Protein AF-A0A9D9NRJ8-F1 (afdb_monomer_lite)

pLDDT: mean 91.06, std 11.6, range [55.72, 98.12]

Foldseek 3Di:
DWDWDWDDDPFKIWIWIWDDDDDPKIWTQWIKMWGRHPDPPTDIDIDGDPRDIDD

InterPro domains:
  IPR000890 Aliphatic acid kinase, short-chain [PF00871] (3-51)
  IPR023865 Aliphatic acid kinase, short-chain, conserved site [PS01075] (3-14)
  IPR0431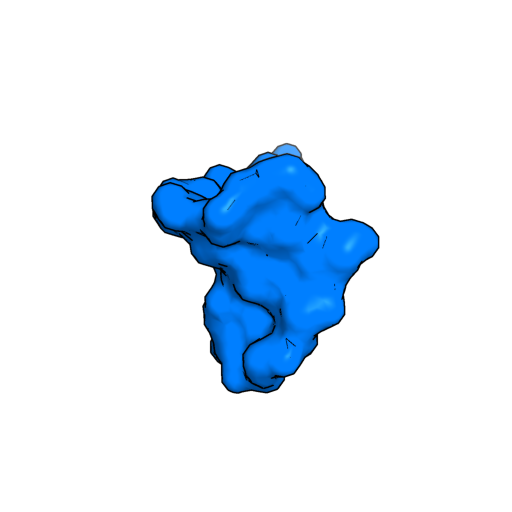29 ATPase, nucleotide binding domain [SSF53067] (1-53)

Radius of gyration: 13.07 Å; chains: 1; bounding box: 28×18×34 Å

Sequence (55 aa):
MIILVLNCGSSSLKYQLLDMKGDNVYYLLAKGLVERIGMETGCIKHRGSQEDQYV

Secondary structure (DSSP, 8-state):
-EEEEEEE-SSEEEEEEEEEEETTEEEEEEEEEEESTTSTT-EEEEEEPP--EE-

Structure (mmCIF, N/CA/C/O backbone):
data_AF-A0A9D9NRJ8-F1
#
_entry.id   AF-A0A9D9NRJ8-F1
#
loop_
_atom_site.group_PDB
_atom_site.id
_atom_site.type_symbol
_atom_site.label_atom_id
_atom_site.label_alt_id
_atom_site.label_comp_id
_atom_site.label_asym_id
_atom_site.label_entity_id
_atom_site.label_seq_id
_atom_site.pdbx_PDB_ins_code
_atom_site.Cartn_x
_atom_site.Cartn_y
_atom_site.Cartn_z
_atom_site.occupancy
_atom_site.B_iso_or_equiv
_atom_site.auth_seq_id
_atom_site.auth_comp_id
_atom_site.auth_asym_id
_atom_site.auth_atom_id
_atom_site.pdbx_PDB_model_num
ATOM 1 N N . MET A 1 1 ? -16.460 0.847 9.932 1.00 93.12 1 MET A N 1
ATOM 2 C CA . MET A 1 1 ? -16.626 1.279 8.517 1.00 93.12 1 MET A CA 1
ATOM 3 C C . MET A 1 1 ? -15.287 1.083 7.847 1.00 93.12 1 MET A C 1
ATOM 5 O O . MET A 1 1 ? -14.308 1.607 8.359 1.00 93.12 1 MET A O 1
ATOM 9 N N . ILE A 1 2 ? -15.227 0.332 6.747 1.00 95.12 2 ILE A N 1
ATOM 10 C CA . ILE A 1 2 ? -13.945 0.022 6.106 1.00 95.12 2 ILE A CA 1
ATOM 11 C C . ILE A 1 2 ? -13.571 1.122 5.116 1.00 95.12 2 ILE A C 1
ATOM 13 O O . ILE A 1 2 ? -14.335 1.407 4.196 1.00 95.12 2 ILE A O 1
ATOM 17 N N . ILE A 1 3 ? -12.397 1.718 5.304 1.00 96.12 3 ILE A N 1
ATOM 18 C CA . ILE A 1 3 ? -11.851 2.782 4.464 1.00 96.12 3 ILE A CA 1
ATOM 19 C C . ILE A 1 3 ? -10.533 2.315 3.852 1.00 96.12 3 ILE A C 1
ATOM 21 O O . ILE A 1 3 ? -9.608 1.920 4.560 1.00 96.12 3 ILE A O 1
ATOM 25 N N . LEU A 1 4 ? -10.441 2.388 2.525 1.00 97.25 4 LEU A N 1
ATOM 26 C CA . LEU A 1 4 ? -9.198 2.187 1.791 1.00 97.25 4 LEU A CA 1
ATOM 27 C C . LEU A 1 4 ? -8.552 3.548 1.525 1.00 97.25 4 LEU A C 1
ATOM 29 O O . LEU A 1 4 ? -9.088 4.362 0.776 1.00 97.25 4 LEU A O 1
ATOM 33 N N . VAL A 1 5 ? -7.390 3.778 2.126 1.00 97.25 5 VAL A N 1
ATOM 34 C CA . VAL A 1 5 ? -6.576 4.972 1.893 1.00 97.25 5 VAL A CA 1
ATOM 35 C C . VAL A 1 5 ? -5.513 4.640 0.857 1.00 97.25 5 VAL A C 1
ATOM 37 O O . VAL A 1 5 ? -4.770 3.670 1.019 1.00 97.25 5 VAL A O 1
ATOM 40 N N . LEU A 1 6 ? -5.426 5.462 -0.187 1.00 98.06 6 LEU A N 1
ATOM 41 C CA . LEU A 1 6 ? -4.456 5.324 -1.268 1.00 98.06 6 LEU A CA 1
ATOM 42 C C . LEU A 1 6 ? -3.596 6.580 -1.373 1.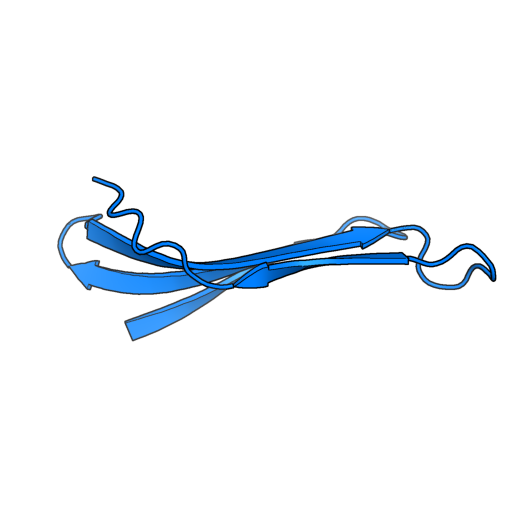00 98.06 6 LEU A C 1
ATOM 44 O O . LEU A 1 6 ? -4.102 7.700 -1.397 1.00 98.06 6 LEU A O 1
ATOM 48 N N . ASN A 1 7 ? -2.290 6.377 -1.485 1.00 98.12 7 ASN A N 1
ATOM 49 C CA . ASN A 1 7 ? -1.347 7.388 -1.928 1.00 98.12 7 ASN A CA 1
ATOM 50 C C . ASN A 1 7 ? -0.678 6.863 -3.201 1.00 98.12 7 ASN A C 1
ATOM 52 O O . ASN A 1 7 ? 0.101 5.906 -3.155 1.00 98.12 7 ASN A O 1
ATOM 56 N N . CYS A 1 8 ? -1.043 7.463 -4.331 1.00 97.88 8 CYS A N 1
ATOM 57 C CA . CYS A 1 8 ? -0.610 7.042 -5.656 1.00 97.88 8 CYS A CA 1
ATOM 58 C C . CYS A 1 8 ? 0.467 7.992 -6.186 1.00 97.88 8 CYS A C 1
ATOM 60 O O . CYS A 1 8 ? 0.225 9.187 -6.355 1.00 97.88 8 CYS A O 1
ATOM 62 N N . GLY A 1 9 ? 1.637 7.437 -6.487 1.00 97.12 9 GLY A N 1
ATOM 63 C CA . GLY A 1 9 ? 2.632 8.054 -7.356 1.00 97.12 9 GLY A CA 1
ATOM 64 C C . GLY A 1 9 ? 2.464 7.579 -8.802 1.00 97.12 9 GLY A C 1
ATOM 65 O O . GLY A 1 9 ? 1.637 6.722 -9.102 1.00 97.12 9 GLY A O 1
ATOM 66 N N . SER A 1 10 ? 3.291 8.092 -9.713 1.00 97.06 10 SER A N 1
ATOM 67 C CA . SER A 1 10 ? 3.245 7.716 -11.137 1.00 97.06 10 SER A CA 1
ATOM 68 C C . SER A 1 10 ? 3.593 6.245 -11.411 1.00 97.06 10 SER A C 1
ATOM 70 O O . SER A 1 10 ? 3.149 5.689 -12.408 1.00 97.06 10 SER A O 1
ATOM 72 N N . SER A 1 11 ? 4.381 5.609 -10.539 1.00 97.25 11 SER A N 1
ATOM 73 C CA . SER A 1 11 ? 4.794 4.198 -10.6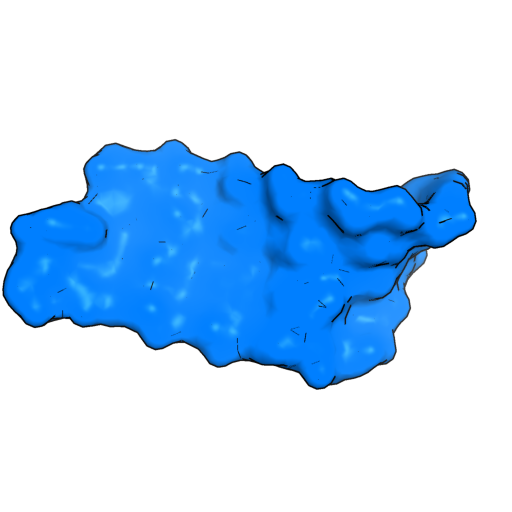52 1.00 97.25 11 SER A CA 1
ATOM 74 C C . SER A 1 11 ? 4.781 3.461 -9.307 1.00 97.25 11 SER A C 1
ATOM 76 O O . SER A 1 11 ? 5.421 2.419 -9.143 1.00 97.25 11 SER A O 1
ATOM 78 N N . SER A 1 12 ? 4.061 4.001 -8.324 1.00 97.94 12 SER A N 1
ATOM 79 C CA . SER A 1 12 ? 3.950 3.422 -6.988 1.00 97.94 12 SER A CA 1
ATOM 80 C C . SER A 1 12 ? 2.574 3.661 -6.381 1.00 97.94 12 SER A C 1
ATOM 82 O O . SER A 1 12 ? 1.881 4.620 -6.716 1.00 97.94 12 SER A O 1
ATOM 84 N N . LEU A 1 13 ? 2.179 2.781 -5.465 1.00 98.06 13 LEU A N 1
ATOM 85 C CA . LEU A 1 13 ? 0.929 2.890 -4.725 1.00 98.06 13 LEU A CA 1
ATOM 86 C C . LEU A 1 13 ? 1.156 2.405 -3.298 1.00 98.06 13 LEU A C 1
ATOM 88 O O . LEU A 1 13 ? 1.434 1.228 -3.063 1.00 98.06 13 LEU A O 1
ATOM 92 N N . LYS A 1 14 ? 1.030 3.314 -2.334 1.00 98.12 14 LYS A N 1
ATOM 93 C CA . LYS A 1 14 ? 0.976 2.971 -0.913 1.00 98.12 14 LYS A CA 1
ATOM 94 C C . LYS A 1 14 ? -0.484 2.901 -0.493 1.00 98.12 14 LYS A C 1
ATOM 96 O O . LYS A 1 14 ? -1.250 3.814 -0.790 1.00 98.12 14 LYS A O 1
ATOM 101 N N . TYR A 1 15 ? -0.858 1.835 0.204 1.00 97.56 15 TYR A N 1
ATOM 102 C CA . TYR A 1 15 ? -2.229 1.632 0.655 1.00 97.56 15 TYR A CA 1
ATOM 103 C C . TYR A 1 15 ? -2.309 1.266 2.132 1.00 97.56 15 TYR A C 1
ATOM 105 O O . TYR A 1 15 ? -1.403 0.635 2.687 1.00 97.56 15 TYR A O 1
ATOM 113 N N . GLN A 1 16 ? -3.426 1.644 2.747 1.00 96.88 16 GLN A N 1
ATOM 114 C CA . GLN A 1 16 ? -3.845 1.204 4.074 1.00 96.88 16 GLN A CA 1
ATOM 115 C C . GLN A 1 16 ? -5.334 0.869 4.043 1.00 96.88 16 GLN A C 1
ATOM 117 O O . GLN A 1 16 ? -6.123 1.620 3.473 1.00 96.88 16 GLN A O 1
ATOM 122 N N . LEU A 1 17 ? -5.712 -0.244 4.662 1.00 95.94 17 LEU A N 1
ATOM 123 C CA . LEU A 1 17 ? -7.102 -0.618 4.889 1.00 95.94 17 LEU A CA 1
ATOM 124 C C . LEU A 1 17 ? -7.413 -0.402 6.367 1.00 95.94 17 LEU A C 1
ATOM 126 O O . LEU A 1 17 ? -6.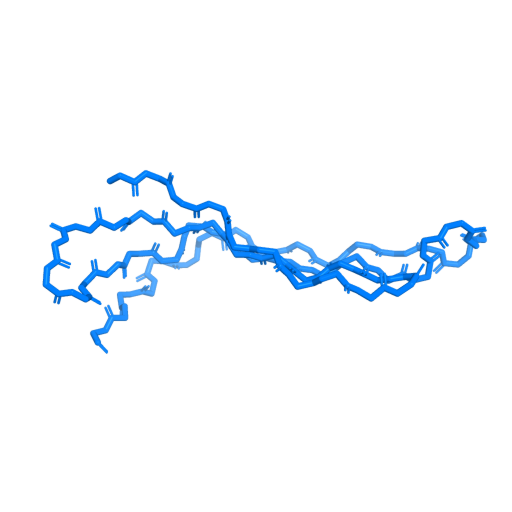813 -1.053 7.223 1.00 95.94 17 LEU A O 1
ATOM 130 N N . LEU A 1 18 ? -8.309 0.532 6.656 1.00 94.25 18 LEU A N 1
ATOM 131 C CA . LEU A 1 18 ? -8.662 0.949 8.008 1.00 94.25 18 LEU A CA 1
ATOM 132 C C . LEU A 1 18 ? -10.086 0.496 8.328 1.00 94.25 18 LEU A C 1
ATOM 134 O O . LEU A 1 18 ? -10.981 0.684 7.506 1.00 94.25 18 LEU A O 1
ATOM 138 N N . ASP A 1 19 ? -10.317 -0.050 9.519 1.00 94.19 19 ASP A N 1
ATOM 139 C CA . ASP A 1 19 ? -11.667 -0.187 10.073 1.00 94.19 19 ASP A CA 1
ATOM 140 C C . ASP A 1 19 ? -11.920 0.918 11.094 1.00 94.19 19 ASP A C 1
ATOM 142 O O . ASP A 1 19 ? -11.455 0.855 12.232 1.00 94.19 19 ASP A O 1
ATOM 146 N N . MET A 1 20 ? -12.654 1.942 10.664 1.00 93.38 20 MET A N 1
ATOM 147 C CA . MET A 1 20 ? -13.044 3.080 11.492 1.00 93.38 20 MET A CA 1
ATOM 148 C C . MET A 1 20 ? -14.102 2.651 12.513 1.00 93.38 20 MET A C 1
ATOM 150 O O . MET A 1 20 ? -15.156 2.124 12.122 1.00 93.38 20 MET A O 1
ATOM 154 N N . LYS A 1 21 ? -13.854 2.922 13.799 1.00 91.75 21 LYS A N 1
ATOM 155 C CA . LYS A 1 21 ? -14.759 2.592 14.914 1.00 91.75 21 LYS A CA 1
ATOM 156 C C . LYS A 1 21 ? -15.508 3.795 15.503 1.00 91.75 21 LYS A C 1
ATOM 158 O O . LYS A 1 21 ? -16.469 3.582 16.231 1.00 91.75 21 LYS A O 1
ATOM 163 N N . GLY A 1 22 ? -15.127 5.023 15.156 1.00 87.31 22 GLY A N 1
ATOM 164 C CA . GLY A 1 22 ? -15.693 6.271 15.695 1.00 87.31 22 GLY A CA 1
ATOM 165 C C . GLY A 1 22 ? -14.579 7.290 15.932 1.00 87.31 22 GLY A C 1
ATOM 166 O O . GLY A 1 22 ? -13.476 7.034 15.470 1.00 87.31 22 GLY A O 1
ATOM 167 N N . ASP A 1 23 ? -14.867 8.412 16.601 1.00 85.06 23 ASP A N 1
ATOM 168 C CA . ASP A 1 23 ? -13.956 9.445 17.155 1.00 85.06 23 ASP A CA 1
ATOM 169 C C . ASP A 1 23 ? -12.441 9.268 16.905 1.00 85.06 23 ASP A C 1
ATOM 171 O O . ASP A 1 23 ? -11.664 9.076 17.833 1.00 85.06 23 ASP A O 1
ATOM 175 N N . ASN A 1 24 ? -12.009 9.321 15.641 1.00 83.31 24 ASN A N 1
ATOM 176 C CA . ASN A 1 24 ? -10.631 9.060 15.192 1.00 83.31 24 ASN A CA 1
ATOM 177 C C . ASN A 1 24 ? -10.008 7.706 15.606 1.00 83.31 24 ASN A C 1
ATOM 179 O O . ASN A 1 24 ? -8.845 7.461 15.307 1.00 83.31 24 ASN A O 1
ATOM 183 N N . VAL A 1 25 ? -10.779 6.788 16.190 1.00 91.12 25 VAL A N 1
ATOM 184 C CA . VAL A 1 25 ? -10.348 5.431 16.536 1.00 91.12 25 VAL A CA 1
ATOM 185 C C . VAL A 1 25 ? -10.484 4.523 15.318 1.00 91.12 25 VAL A C 1
ATOM 187 O O . VAL A 1 25 ? -11.573 4.372 14.744 1.00 91.12 25 VAL A O 1
ATOM 190 N N . TYR A 1 26 ? -9.392 3.860 14.943 1.00 92.06 26 TYR A N 1
ATOM 191 C CA . TYR A 1 26 ? -9.391 2.890 13.852 1.00 92.06 26 TYR A CA 1
ATOM 192 C C . TYR A 1 26 ? -8.422 1.732 14.094 1.00 92.06 26 TYR A C 1
ATOM 194 O O . TYR A 1 26 ? -7.390 1.870 14.751 1.00 92.06 26 TYR A O 1
ATOM 202 N N . TYR A 1 27 ? -8.741 0.583 13.499 1.00 92.38 27 TYR A N 1
ATOM 203 C CA . TYR A 1 27 ? -7.808 -0.537 13.382 1.00 92.38 27 TYR A CA 1
ATOM 204 C C . TYR A 1 27 ? -7.173 -0.544 11.996 1.00 92.38 27 TYR A C 1
ATOM 206 O O . TYR A 1 27 ? -7.869 -0.413 10.984 1.00 92.38 27 TYR A O 1
ATOM 214 N N . LEU A 1 28 ? -5.855 -0.729 11.932 1.00 93.00 28 LEU A N 1
ATOM 215 C CA . LEU A 1 28 ? -5.156 -0.948 10.670 1.00 93.00 28 LEU A CA 1
ATOM 216 C C . LEU A 1 28 ? -5.248 -2.430 10.288 1.00 93.00 28 LEU A C 1
ATOM 218 O O . LEU A 1 28 ? -4.488 -3.258 10.778 1.00 93.00 28 LEU A O 1
ATOM 222 N N . LEU A 1 29 ? -6.153 -2.763 9.374 1.00 94.06 29 LEU A N 1
ATOM 223 C CA . LEU A 1 29 ? -6.370 -4.146 8.944 1.00 94.06 29 LEU A CA 1
ATOM 224 C C . LEU A 1 29 ? -5.276 -4.653 8.003 1.00 94.06 29 LEU A C 1
ATOM 226 O O . LEU A 1 29 ? -4.944 -5.837 7.995 1.00 94.06 29 LEU A O 1
ATOM 230 N N . ALA A 1 30 ? -4.740 -3.765 7.170 1.00 95.25 30 ALA A N 1
ATOM 231 C CA . ALA A 1 30 ? -3.647 -4.082 6.266 1.00 95.25 30 ALA A CA 1
ATOM 232 C C . ALA A 1 30 ? -2.943 -2.813 5.799 1.00 95.25 30 ALA A C 1
ATOM 234 O O . ALA A 1 30 ? -3.540 -1.737 5.708 1.00 95.25 30 ALA A O 1
ATOM 235 N N . LYS A 1 31 ? -1.680 -2.957 5.411 1.00 96.00 31 LYS A N 1
ATOM 236 C CA . LYS A 1 31 ? -0.968 -1.944 4.636 1.00 96.00 31 LYS A CA 1
ATOM 237 C C . LYS A 1 31 ? -0.088 -2.591 3.592 1.00 96.00 31 LYS A C 1
ATOM 239 O O . LYS A 1 31 ? 0.369 -3.726 3.741 1.00 96.00 31 LYS A O 1
ATOM 244 N N . GLY A 1 32 ? 0.231 -1.825 2.571 1.00 96.69 32 GLY A N 1
ATOM 245 C CA . GLY A 1 32 ? 1.259 -2.244 1.652 1.00 96.69 32 GLY A CA 1
ATOM 246 C C . GLY A 1 32 ? 1.757 -1.138 0.760 1.00 96.69 32 GLY A C 1
ATOM 247 O O . GLY A 1 32 ? 1.317 0.013 0.815 1.00 96.69 3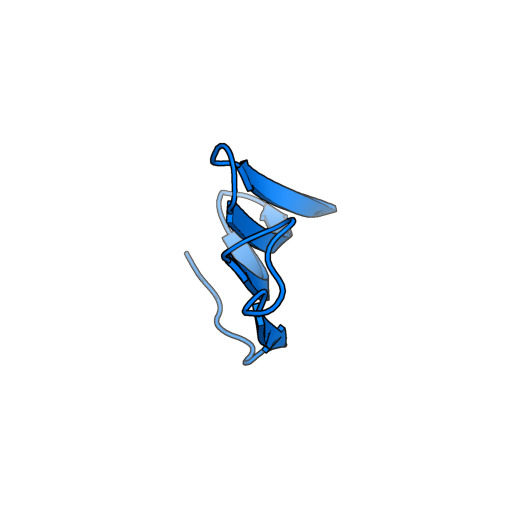2 GLY A O 1
ATOM 248 N N . LEU A 1 33 ? 2.741 -1.526 -0.029 1.00 98.12 33 LEU A N 1
ATOM 249 C CA . LEU A 1 33 ? 3.411 -0.682 -0.987 1.00 98.12 33 LEU A CA 1
ATOM 250 C C . LEU A 1 33 ? 3.635 -1.499 -2.253 1.00 98.12 33 LEU A C 1
ATOM 252 O O . LEU A 1 33 ? 4.227 -2.577 -2.208 1.00 98.12 33 LEU A O 1
ATOM 256 N N . VAL A 1 34 ? 3.142 -0.973 -3.361 1.00 97.94 34 VAL A N 1
ATOM 257 C CA . VAL A 1 34 ? 3.430 -1.438 -4.710 1.00 97.94 34 VAL A CA 1
ATOM 258 C C . VAL A 1 34 ? 4.437 -0.463 -5.302 1.00 97.94 34 VAL A C 1
ATOM 260 O O . VAL A 1 34 ? 4.215 0.749 -5.263 1.00 97.94 34 VAL A O 1
ATOM 263 N N . GLU A 1 35 ? 5.547 -0.970 -5.821 1.00 98.06 35 GLU A N 1
ATOM 264 C CA . GLU A 1 35 ? 6.628 -0.156 -6.385 1.00 98.06 35 GLU A CA 1
ATOM 265 C C . GLU A 1 35 ? 6.951 -0.621 -7.805 1.00 98.06 35 GLU A C 1
ATOM 267 O O . GLU A 1 35 ? 6.799 -1.802 -8.128 1.00 98.06 35 GLU A O 1
ATOM 272 N N . ARG A 1 36 ? 7.451 0.307 -8.633 1.00 97.56 36 ARG A N 1
ATOM 273 C CA . ARG A 1 36 ? 7.944 0.038 -9.995 1.00 97.56 36 ARG A CA 1
ATOM 274 C C . ARG A 1 36 ? 6.865 -0.581 -10.893 1.00 97.56 36 ARG A C 1
ATOM 276 O O . ARG A 1 36 ? 7.124 -1.508 -11.658 1.00 97.56 36 ARG A O 1
ATOM 283 N N . ILE A 1 37 ? 5.641 -0.063 -10.786 1.00 97.56 37 ILE A N 1
ATOM 284 C CA . ILE A 1 37 ? 4.500 -0.500 -11.599 1.00 97.56 37 ILE A CA 1
ATOM 285 C C . ILE A 1 37 ? 4.840 -0.303 -13.083 1.00 97.56 37 ILE A C 1
ATOM 287 O O . ILE A 1 37 ? 5.286 0.772 -13.478 1.00 97.56 37 ILE A O 1
ATOM 291 N N . GLY A 1 38 ? 4.637 -1.346 -13.892 1.00 96.19 38 GLY A N 1
ATOM 292 C CA . GLY A 1 38 ? 4.964 -1.340 -15.322 1.00 96.19 38 GLY A CA 1
ATOM 293 C C . GLY A 1 38 ? 6.420 -1.687 -15.655 1.00 96.19 38 GLY A C 1
ATOM 294 O O . GLY A 1 38 ? 6.797 -1.621 -16.819 1.00 96.19 38 GLY A O 1
ATOM 295 N N . MET A 1 39 ? 7.236 -2.066 -14.665 1.00 97.56 39 MET A N 1
ATOM 296 C CA . MET A 1 39 ? 8.611 -2.537 -14.864 1.00 97.56 39 MET A CA 1
ATOM 297 C C . MET A 1 39 ? 8.725 -4.028 -14.530 1.00 97.56 39 MET A C 1
ATOM 299 O O . MET A 1 39 ? 8.012 -4.527 -13.662 1.00 97.56 39 MET A O 1
ATOM 303 N N . GLU A 1 40 ? 9.685 -4.729 -15.139 1.00 97.75 40 GLU A N 1
ATOM 304 C CA . GLU A 1 40 ? 9.972 -6.144 -14.822 1.00 97.75 40 GLU A CA 1
ATOM 305 C C . GLU A 1 40 ? 10.385 -6.355 -13.358 1.00 97.75 40 GLU A C 1
ATOM 307 O O . GLU A 1 40 ? 10.132 -7.401 -12.772 1.00 97.75 40 GLU A O 1
ATOM 312 N N . THR A 1 41 ? 10.983 -5.331 -12.743 1.00 96.94 41 THR A N 1
ATOM 313 C CA . THR A 1 41 ? 11.387 -5.329 -11.326 1.00 96.94 41 THR A CA 1
ATOM 314 C C . THR A 1 41 ? 10.275 -4.861 -10.381 1.00 96.94 41 THR A C 1
ATOM 316 O O . THR A 1 41 ? 10.548 -4.522 -9.226 1.00 96.94 41 THR A O 1
ATOM 319 N N . GLY A 1 42 ? 9.029 -4.812 -10.865 1.00 97.62 42 GLY A N 1
ATOM 320 C CA . GLY A 1 42 ? 7.843 -4.513 -10.071 1.00 97.62 42 GLY A CA 1
ATOM 321 C C . GLY A 1 42 ? 7.757 -5.391 -8.827 1.00 97.62 42 GLY A C 1
ATOM 322 O O . GLY A 1 42 ? 8.000 -6.597 -8.885 1.00 97.62 42 GLY A O 1
ATOM 323 N N . CYS A 1 43 ? 7.421 -4.799 -7.681 1.00 97.25 43 CYS A N 1
ATOM 324 C CA . CYS A 1 43 ? 7.319 -5.554 -6.437 1.00 97.25 43 CYS A CA 1
ATOM 325 C C . CYS A 1 43 ? 6.185 -5.064 -5.538 1.00 97.25 43 CYS A C 1
ATOM 327 O O . CYS A 1 43 ? 5.748 -3.912 -5.598 1.00 97.25 43 CYS A O 1
ATOM 329 N N . ILE A 1 44 ? 5.705 -5.977 -4.692 1.00 97.56 44 ILE A N 1
ATOM 330 C CA . ILE A 1 44 ? 4.638 -5.724 -3.727 1.00 97.56 44 ILE A CA 1
ATOM 331 C C . ILE A 1 44 ? 5.144 -6.112 -2.344 1.00 97.56 44 ILE A C 1
ATOM 333 O O . ILE A 1 44 ? 5.557 -7.247 -2.110 1.00 97.56 44 ILE A O 1
ATOM 337 N N . LYS A 1 45 ? 5.069 -5.169 -1.407 1.00 96.88 45 LYS A N 1
ATOM 338 C CA . LYS A 1 45 ? 5.261 -5.411 0.024 1.00 96.88 45 LYS A CA 1
ATOM 339 C C . LYS A 1 45 ? 3.901 -5.320 0.695 1.00 96.88 45 LYS A C 1
ATOM 341 O O . LYS A 1 45 ? 3.351 -4.229 0.820 1.00 96.88 45 LYS A O 1
ATOM 346 N N . HIS A 1 46 ? 3.367 -6.456 1.124 1.00 95.50 46 HIS A N 1
ATOM 347 C CA . HIS A 1 46 ? 2.104 -6.534 1.853 1.00 95.50 46 HIS A CA 1
ATOM 348 C C . HIS A 1 46 ? 2.356 -6.916 3.312 1.00 95.50 46 HIS A C 1
ATOM 350 O O . HIS A 1 46 ? 3.177 -7.787 3.599 1.00 95.50 46 HIS A O 1
ATOM 356 N N . ARG A 1 47 ? 1.646 -6.264 4.233 1.00 93.19 47 ARG A N 1
ATOM 357 C CA . ARG A 1 47 ? 1.560 -6.664 5.639 1.00 93.19 47 ARG A CA 1
ATOM 358 C C . ARG A 1 47 ? 0.090 -6.665 6.051 1.00 93.19 47 ARG A C 1
ATOM 360 O O . ARG A 1 47 ? -0.547 -5.610 6.044 1.00 93.19 47 ARG A O 1
ATOM 367 N N . GLY A 1 48 ? -0.418 -7.848 6.389 1.00 87.19 48 GLY A N 1
ATOM 368 C CA . GLY A 1 48 ? -1.717 -8.010 7.037 1.00 87.19 48 GLY A CA 1
ATOM 369 C C . GLY A 1 48 ? -1.671 -7.578 8.504 1.00 87.19 48 GLY A C 1
ATOM 370 O O . GLY A 1 48 ? -0.593 -7.304 9.035 1.00 87.19 48 GLY A O 1
ATOM 371 N N . SER A 1 49 ? -2.846 -7.499 9.125 1.00 73.8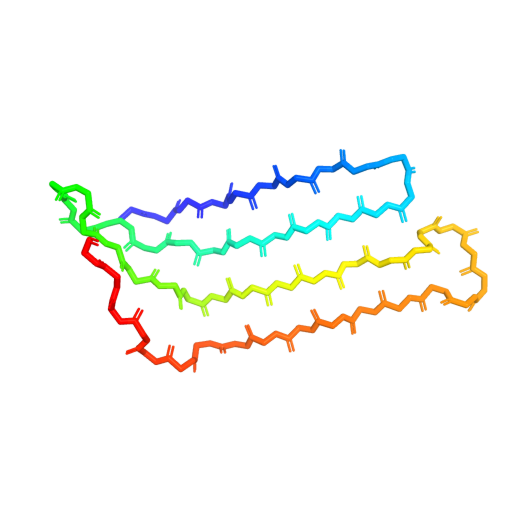8 49 SER A N 1
ATOM 372 C CA . SER A 1 49 ? -3.044 -7.113 10.524 1.00 73.88 49 SER A CA 1
ATOM 373 C C . SER A 1 49 ? -2.071 -7.828 11.475 1.00 73.88 49 SER A C 1
ATOM 375 O O . SER A 1 49 ? -2.106 -9.049 11.624 1.00 73.88 49 SER A O 1
ATOM 377 N N . GLN A 1 50 ? -1.210 -7.045 12.123 1.00 63.81 50 GLN A N 1
ATOM 378 C CA . GLN A 1 50 ? -1.045 -7.143 13.571 1.00 63.81 50 GLN A CA 1
ATOM 379 C C . GLN A 1 50 ? -2.101 -6.176 14.115 1.00 63.81 50 GLN A C 1
ATOM 381 O O . GLN A 1 50 ? -2.231 -5.095 13.541 1.00 63.81 50 GLN A O 1
ATOM 386 N N . GLU A 1 51 ? -2.907 -6.567 15.104 1.00 55.72 51 GLU A N 1
ATOM 387 C CA . GLU A 1 51 ? -3.987 -5.736 15.663 1.00 55.72 51 GLU A CA 1
ATOM 388 C C . GLU A 1 51 ? -3.415 -4.504 16.391 1.00 55.72 51 GLU A C 1
ATOM 390 O O . GLU A 1 51 ? -3.468 -4.384 17.610 1.00 55.72 51 GLU A O 1
ATOM 395 N N . ASP A 1 52 ? -2.831 -3.578 15.638 1.00 64.00 52 ASP A N 1
ATOM 396 C CA . ASP A 1 52 ? -2.316 -2.319 16.139 1.00 64.00 52 ASP A CA 1
ATOM 397 C C . ASP A 1 52 ? -3.499 -1.348 16.190 1.00 64.00 52 ASP A C 1
ATOM 399 O O . ASP A 1 52 ? -4.017 -0.893 15.160 1.00 64.00 52 ASP A O 1
ATOM 403 N N . GLN A 1 53 ? -3.967 -1.070 17.405 1.00 60.00 53 GLN A N 1
ATOM 404 C CA . GLN A 1 53 ? -4.950 -0.026 17.657 1.00 60.00 53 GLN A CA 1
ATOM 405 C C . GLN A 1 53 ? -4.245 1.332 17.617 1.00 60.00 53 GLN A C 1
ATOM 407 O O . GLN A 1 53 ? -3.323 1.582 18.394 1.00 60.00 53 GLN A O 1
ATOM 412 N N . TYR A 1 54 ? -4.697 2.212 16.727 1.00 62.78 54 TYR A N 1
ATOM 413 C CA . TYR A 1 54 ? -4.246 3.599 16.679 1.00 62.78 54 TYR A CA 1
ATOM 414 C C . TYR A 1 54 ? -5.346 4.494 17.268 1.00 62.78 54 TYR A C 1
ATOM 416 O O . TYR A 1 54 ? -6.534 4.282 17.006 1.00 62.78 54 TYR A O 1
ATOM 424 N N . VAL A 1 55 ? -4.932 5.453 18.099 1.00 56.62 55 VAL A N 1
ATOM 425 C CA . VAL A 1 55 ? -5.769 6.498 18.713 1.00 56.62 55 VAL A CA 1
ATOM 426 C C . VAL A 1 55 ? -5.382 7.838 18.109 1.00 56.62 55 VAL A C 1
ATOM 428 O O . VAL A 1 55 ? -4.160 8.040 17.912 1.00 56.62 55 VAL A O 1
#

Organism: NCBI:txid2840759